Protein AF-A0A1F4F0L7-F1 (afdb_monomer)

Solvent-accessible surface area (backbone atoms only — not comparable to full-atom values): 4979 Å² total; per-residue (Å²): 85,56,56,59,37,71,47,69,46,30,28,31,64,33,51,36,42,37,37,26,71,36,45,22,47,33,41,94,92,46,76,45,38,49,82,36,74,51,74,43,60,55,68,44,66,49,47,37,31,22,34,87,81,3,23,40,66,56,72,49,66,82,49,80,45,41,31,58,44,97,86,72,49,48,18,34,96,87,67,46,60,30,60,86,75,48,54,75,74,80,111

Structure (mmCIF, N/CA/C/O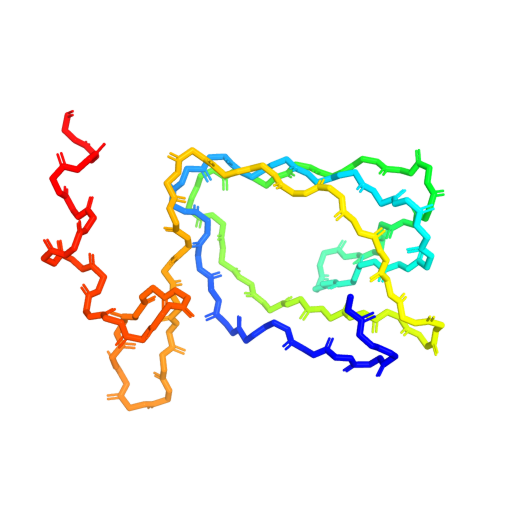 backbone):
data_AF-A0A1F4F0L7-F1
#
_entry.id   AF-A0A1F4F0L7-F1
#
loop_
_atom_site.group_PDB
_atom_site.id
_atom_site.type_symbol
_atom_site.label_atom_id
_atom_site.label_alt_id
_atom_site.label_comp_id
_atom_site.label_asym_id
_atom_site.label_entity_id
_atom_site.label_seq_id
_atom_site.pdbx_PDB_ins_code
_atom_site.Cartn_x
_atom_site.Cartn_y
_atom_site.Cartn_z
_atom_site.occupancy
_atom_site.B_iso_or_equiv
_atom_site.auth_seq_id
_atom_site.auth_comp_id
_atom_site.auth_asym_id
_atom_site.auth_atom_id
_atom_site.pdbx_PDB_model_num
ATOM 1 N N . MET A 1 1 ? -4.748 -4.635 8.277 1.00 96.62 1 MET A N 1
ATOM 2 C CA . MET A 1 1 ? -3.408 -4.378 8.845 1.00 96.62 1 MET A CA 1
ATOM 3 C C . MET A 1 1 ? -3.466 -4.519 10.362 1.00 96.62 1 MET A C 1
ATOM 5 O O . MET A 1 1 ? -4.375 -3.972 10.975 1.00 96.62 1 MET A O 1
ATOM 9 N N . ALA A 1 2 ? -2.529 -5.257 10.965 1.00 98.44 2 ALA A N 1
ATOM 10 C CA . ALA A 1 2 ? -2.410 -5.345 12.427 1.00 98.44 2 ALA A CA 1
ATOM 11 C C . ALA A 1 2 ? -1.937 -4.002 13.036 1.00 98.44 2 ALA A C 1
ATOM 13 O O . ALA A 1 2 ? -1.376 -3.188 12.297 1.00 98.44 2 ALA A O 1
ATOM 14 N N . PRO A 1 3 ? -2.125 -3.761 14.350 1.00 98.56 3 PRO A N 1
ATOM 15 C CA . PRO A 1 3 ? -1.578 -2.590 15.041 1.00 98.56 3 PRO A CA 1
ATOM 16 C C . PRO A 1 3 ? -0.104 -2.327 14.724 1.00 98.56 3 PRO A C 1
ATOM 18 O O . PRO A 1 3 ? 0.731 -3.221 14.862 1.00 98.56 3 PRO A O 1
ATOM 21 N N . GLY A 1 4 ? 0.212 -1.109 14.275 1.00 97.81 4 GLY A N 1
ATOM 22 C CA . GLY A 1 4 ? 1.580 -0.700 13.935 1.00 97.81 4 GLY A CA 1
ATOM 23 C C . GLY A 1 4 ? 2.206 -1.397 12.719 1.00 97.81 4 GLY A C 1
ATOM 24 O O . GLY A 1 4 ? 3.387 -1.177 12.446 1.00 97.81 4 GLY A O 1
ATOM 25 N N . ALA A 1 5 ? 1.462 -2.234 11.984 1.00 98.31 5 ALA A N 1
ATOM 26 C CA . ALA A 1 5 ? 1.972 -2.875 10.775 1.00 98.31 5 ALA A CA 1
ATOM 27 C C . ALA A 1 5 ? 2.406 -1.816 9.754 1.00 98.31 5 ALA A C 1
ATOM 29 O O . ALA A 1 5 ? 1.706 -0.824 9.551 1.00 98.31 5 ALA A O 1
ATOM 30 N N . LYS A 1 6 ? 3.544 -2.049 9.097 1.00 97.38 6 LYS A N 1
ATOM 31 C CA . LYS A 1 6 ? 4.122 -1.130 8.115 1.00 97.38 6 LYS A CA 1
ATOM 32 C C . LYS A 1 6 ? 4.002 -1.684 6.703 1.00 97.38 6 LYS A C 1
ATOM 34 O O . LYS A 1 6 ? 4.290 -2.855 6.466 1.00 97.38 6 LYS A O 1
ATOM 39 N N . LEU A 1 7 ? 3.618 -0.814 5.782 1.00 95.88 7 LEU A N 1
ATOM 40 C CA . LEU A 1 7 ? 3.788 -0.978 4.350 1.00 95.88 7 LEU A CA 1
ATOM 41 C C . LEU A 1 7 ? 5.084 -0.234 3.970 1.00 95.88 7 LEU A C 1
ATOM 43 O O . LEU A 1 7 ? 5.145 0.983 4.168 1.00 95.88 7 LEU A O 1
ATOM 47 N N . PRO A 1 8 ? 6.130 -0.948 3.514 1.00 96.25 8 PRO A N 1
ATOM 48 C CA . PRO A 1 8 ? 7.451 -0.362 3.278 1.00 96.25 8 PRO A CA 1
ATOM 49 C C . PRO A 1 8 ? 7.428 0.626 2.107 1.00 96.25 8 PRO A C 1
ATOM 51 O O . PRO A 1 8 ? 6.413 0.747 1.426 1.00 96.25 8 PRO A O 1
ATOM 54 N N . ASP A 1 9 ? 8.547 1.310 1.872 1.00 97.88 9 ASP A N 1
ATOM 55 C CA . ASP A 1 9 ? 8.708 2.307 0.810 1.00 97.88 9 ASP A CA 1
ATOM 56 C C . ASP A 1 9 ? 8.204 1.805 -0.552 1.00 97.88 9 ASP A C 1
ATOM 58 O O . ASP A 1 9 ? 8.665 0.790 -1.090 1.00 97.88 9 ASP A O 1
ATOM 62 N N . HIS A 1 10 ? 7.214 2.511 -1.090 1.00 98.19 10 HIS A N 1
ATOM 63 C CA . HIS A 1 10 ? 6.538 2.137 -2.321 1.00 98.19 10 HIS A CA 1
ATOM 64 C C . HIS A 1 10 ? 6.053 3.346 -3.104 1.00 98.19 10 HIS A C 1
ATOM 66 O O . HIS A 1 10 ? 5.730 4.387 -2.536 1.00 98.19 10 HIS A O 1
ATOM 72 N N . GLU A 1 11 ? 5.954 3.166 -4.418 1.00 97.94 11 GLU A N 1
ATOM 73 C CA . GLU A 1 11 ? 5.341 4.101 -5.353 1.00 97.94 11 GLU A CA 1
ATOM 74 C C . GLU A 1 11 ? 3.995 3.566 -5.848 1.00 97.94 11 GLU A C 1
ATOM 76 O O . GLU A 1 11 ? 3.880 2.415 -6.292 1.00 97.94 11 GLU A O 1
ATOM 81 N N . HIS A 1 12 ? 2.993 4.440 -5.818 1.00 97.38 12 HIS A N 1
ATOM 82 C CA . HIS A 1 12 ? 1.721 4.254 -6.506 1.00 97.38 12 HIS A CA 1
ATOM 83 C C . HIS A 1 12 ? 1.897 4.638 -7.968 1.00 97.38 12 HIS A C 1
ATOM 85 O O . HIS A 1 12 ? 1.928 5.816 -8.322 1.00 97.38 12 HIS A O 1
ATOM 91 N N . VAL A 1 13 ? 2.058 3.638 -8.831 1.00 96.81 13 VAL A N 1
ATOM 92 C CA . VAL A 1 13 ? 2.421 3.855 -10.242 1.00 96.81 13 VAL A CA 1
ATOM 93 C C . VAL A 1 13 ? 1.320 4.598 -11.004 1.00 96.81 13 VAL A C 1
ATOM 95 O O . VAL A 1 13 ? 1.598 5.457 -11.837 1.00 96.81 13 VAL A O 1
ATOM 98 N N . LEU A 1 14 ? 0.065 4.296 -10.675 1.00 96.12 14 LEU A N 1
ATOM 99 C CA . LEU A 1 14 ? -1.123 5.053 -11.064 1.00 96.12 14 LEU A CA 1
ATOM 100 C C . LEU A 1 14 ? -1.901 5.440 -9.796 1.00 96.12 14 LEU A C 1
ATOM 102 O O . LEU A 1 14 ? -1.402 5.261 -8.689 1.00 96.12 14 LEU A O 1
ATOM 106 N N . ILE A 1 15 ? -3.112 5.981 -9.940 1.00 96.44 15 ILE A N 1
ATOM 107 C CA . ILE A 1 15 ? -3.919 6.392 -8.785 1.00 96.44 15 ILE A CA 1
ATOM 108 C C . ILE A 1 15 ? -4.221 5.212 -7.840 1.00 96.44 15 ILE A C 1
ATOM 110 O O . ILE A 1 15 ? -4.672 4.149 -8.280 1.00 96.44 15 ILE A O 1
ATOM 114 N N . GLU A 1 16 ? -4.036 5.444 -6.540 1.00 96.81 16 GLU A N 1
ATOM 115 C CA . GLU A 1 16 ? -4.600 4.631 -5.455 1.00 96.81 16 GLU A CA 1
ATOM 116 C C . GLU A 1 16 ? -5.812 5.357 -4.865 1.00 96.81 16 GLU A C 1
ATOM 118 O O . GLU A 1 16 ? -5.800 6.578 -4.687 1.00 96.81 16 GLU A O 1
ATOM 123 N N . GLN A 1 17 ? -6.847 4.596 -4.521 1.00 97.81 17 GLN A N 1
ATOM 124 C CA . GLN A 1 17 ? -7.989 5.064 -3.742 1.00 97.81 17 GLN A CA 1
ATOM 125 C C . GLN A 1 17 ? -8.196 4.133 -2.552 1.00 97.81 17 GLN A C 1
ATOM 127 O O . GLN A 1 17 ? -8.359 2.928 -2.744 1.00 97.81 17 GLN A O 1
ATOM 132 N N . THR A 1 18 ? -8.236 4.689 -1.344 1.00 98.12 18 THR A N 1
ATOM 133 C CA . THR A 1 18 ? -8.362 3.912 -0.112 1.00 98.12 18 THR A CA 1
ATOM 134 C C . THR A 1 18 ? -9.439 4.495 0.791 1.00 98.12 18 THR A C 1
ATOM 136 O O . THR A 1 18 ? -9.413 5.671 1.151 1.00 98.12 18 THR A O 1
ATOM 139 N N . TYR A 1 19 ? -10.391 3.644 1.169 1.00 98.75 19 TYR A N 1
ATOM 140 C CA . TYR A 1 19 ? -11.416 3.937 2.164 1.00 98.75 19 TYR A CA 1
ATOM 141 C C . TYR A 1 19 ? -11.137 3.143 3.437 1.00 98.75 19 TYR A C 1
ATOM 143 O O . TYR A 1 19 ? -10.996 1.917 3.385 1.00 98.75 19 TYR A O 1
ATOM 151 N N . VAL A 1 20 ? -11.045 3.822 4.578 1.00 98.75 20 VAL A N 1
ATOM 152 C CA . VAL A 1 20 ? -10.748 3.169 5.858 1.00 98.75 20 VAL A CA 1
ATOM 153 C C . VAL A 1 20 ? -12.058 2.741 6.516 1.00 98.75 20 VAL A C 1
ATOM 155 O O . VAL A 1 20 ? -12.931 3.558 6.795 1.00 98.75 20 VAL A O 1
ATOM 158 N N . LEU A 1 21 ? -12.192 1.441 6.760 1.00 98.69 21 LEU A N 1
ATOM 159 C CA . LEU A 1 21 ? -13.360 0.820 7.386 1.00 98.69 21 LEU A CA 1
ATOM 160 C C . LEU A 1 21 ? -13.231 0.810 8.914 1.00 98.69 21 LEU A C 1
ATOM 162 O O . LEU A 1 21 ? -14.189 1.125 9.612 1.00 98.69 21 LEU A O 1
ATOM 166 N N . GLU A 1 22 ? -12.044 0.490 9.434 1.00 98.69 22 GLU A N 1
ATOM 167 C CA . GLU A 1 22 ? -11.744 0.470 10.871 1.00 98.69 22 GLU A CA 1
ATOM 168 C C . GLU A 1 22 ? -10.315 0.960 11.128 1.00 98.69 22 GLU A C 1
ATOM 170 O O . GLU A 1 22 ? -9.436 0.789 10.281 1.00 98.69 22 GLU A O 1
ATOM 175 N N . GLY A 1 23 ? -10.065 1.521 12.314 1.00 98.56 23 GLY A N 1
ATOM 176 C CA . GLY A 1 23 ? -8.736 1.991 12.716 1.00 98.56 23 GLY A CA 1
ATOM 177 C C . GLY A 1 23 ? -8.249 3.193 11.901 1.00 98.56 23 GLY A C 1
ATOM 178 O O . GLY A 1 23 ? -9.034 4.100 11.608 1.00 98.56 23 GLY A O 1
ATOM 179 N N . SER A 1 24 ? -6.955 3.218 11.566 1.00 98.69 24 SER A N 1
ATOM 180 C CA . SER A 1 24 ? -6.370 4.289 10.752 1.00 98.69 24 SER A CA 1
ATOM 181 C C . SER A 1 24 ? -5.175 3.855 9.901 1.00 98.69 24 SER A C 1
ATOM 183 O O . SER A 1 24 ? -4.448 2.912 10.230 1.00 98.69 24 SER A O 1
ATOM 185 N N . LEU A 1 25 ? -4.987 4.573 8.792 1.00 98.56 25 LEU A N 1
ATOM 186 C CA . LEU A 1 25 ? -3.832 4.509 7.903 1.00 98.56 25 LEU A CA 1
ATOM 187 C C . LEU A 1 25 ? -3.058 5.825 8.006 1.00 98.56 25 LEU A C 1
ATOM 189 O O . LEU A 1 25 ? -3.611 6.898 7.774 1.00 98.56 25 LEU A O 1
ATOM 193 N N . LEU A 1 26 ? -1.777 5.734 8.339 1.00 98.44 26 LEU A N 1
ATOM 194 C CA . LEU A 1 26 ? -0.884 6.866 8.534 1.00 98.44 26 LEU A CA 1
ATOM 195 C C . LEU A 1 26 ? 0.247 6.849 7.511 1.00 98.44 26 LEU A C 1
ATOM 197 O O . LEU A 1 26 ? 0.635 5.798 7.003 1.00 98.44 26 LEU A O 1
ATOM 201 N N . CYS A 1 27 ? 0.779 8.033 7.247 1.00 96.88 27 CYS A N 1
ATOM 202 C CA . CYS A 1 27 ? 1.899 8.312 6.355 1.00 96.88 27 CYS A CA 1
ATOM 203 C C . CYS A 1 27 ? 2.536 9.657 6.766 1.00 96.88 27 CYS A C 1
ATOM 205 O O . CYS A 1 27 ? 1.975 10.358 7.618 1.00 96.88 27 CYS A O 1
ATOM 207 N N . PRO A 1 28 ? 3.667 10.072 6.169 1.00 96.00 28 PRO A N 1
ATOM 208 C CA . PRO A 1 28 ? 4.244 11.393 6.422 1.00 96.00 28 PRO A CA 1
ATOM 209 C C . PRO A 1 28 ? 3.298 12.561 6.098 1.00 96.00 28 PRO A C 1
ATOM 211 O O . PRO A 1 28 ? 3.438 13.634 6.680 1.00 96.00 28 PRO A O 1
ATOM 214 N N . GLU A 1 29 ? 2.323 12.362 5.205 1.00 93.94 29 GLU A N 1
ATOM 215 C CA . GLU A 1 29 ? 1.346 13.389 4.831 1.00 93.94 29 GLU A CA 1
ATOM 216 C C . GLU A 1 29 ? 0.182 13.531 5.828 1.00 93.94 29 GLU A C 1
ATOM 218 O O . GLU A 1 29 ? -0.539 14.528 5.779 1.00 93.94 29 GLU A O 1
ATOM 223 N N . GLY A 1 30 ? -0.016 12.567 6.734 1.00 96.62 30 GLY A N 1
ATOM 224 C CA . GLY A 1 30 ? -1.079 12.612 7.738 1.00 96.62 30 GLY A CA 1
ATOM 225 C C . GLY A 1 30 ? -1.714 11.260 8.058 1.00 96.62 30 GLY A C 1
ATOM 226 O O . GLY A 1 30 ? -1.170 10.193 7.770 1.00 96.62 30 GLY A O 1
ATOM 227 N N . GLU A 1 31 ? -2.890 11.323 8.680 1.00 98.12 31 GLU A N 1
ATOM 228 C CA . GLU A 1 31 ? -3.681 10.173 9.122 1.00 98.12 31 GLU A CA 1
ATOM 229 C C . GLU A 1 31 ? -5.058 10.189 8.448 1.00 98.12 31 GLU A C 1
ATOM 231 O O . GLU A 1 31 ? -5.717 11.225 8.414 1.00 98.12 31 GLU A O 1
ATOM 236 N N . CYS A 1 32 ? -5.484 9.028 7.949 1.00 98.50 32 CYS A N 1
ATOM 237 C CA . CYS A 1 32 ? -6.821 8.757 7.427 1.00 98.50 32 CYS A CA 1
ATOM 238 C C . CYS A 1 32 ? -7.499 7.720 8.337 1.00 98.50 32 CYS A C 1
ATOM 240 O O . CYS A 1 32 ? -6.955 6.635 8.565 1.00 98.50 32 CYS A O 1
ATOM 242 N N . LYS A 1 33 ? -8.655 8.063 8.902 1.00 98.62 33 LYS A N 1
ATOM 243 C CA . LYS A 1 33 ? -9.371 7.307 9.941 1.00 98.62 33 LYS A CA 1
ATOM 244 C C . LYS A 1 33 ? -10.597 6.602 9.384 1.00 98.62 33 LYS A C 1
ATOM 246 O O . LYS A 1 33 ? -11.063 6.903 8.292 1.00 98.62 33 LYS A O 1
ATOM 251 N N . ALA A 1 34 ? -11.151 5.675 10.161 1.00 98.69 34 ALA A N 1
ATOM 252 C CA . ALA A 1 34 ? -12.408 5.009 9.836 1.00 98.69 34 ALA A CA 1
ATOM 253 C C . ALA A 1 34 ? -13.501 6.002 9.390 1.00 98.69 34 ALA A C 1
ATOM 255 O O . ALA A 1 34 ? -13.791 6.977 10.083 1.00 98.69 34 ALA A O 1
ATOM 256 N N . GLY A 1 35 ? -14.105 5.733 8.233 1.00 98.62 35 GLY A N 1
ATOM 257 C CA . GLY A 1 35 ? -15.094 6.601 7.596 1.00 98.62 35 GLY A CA 1
ATOM 258 C C . GLY A 1 35 ? -14.511 7.611 6.603 1.00 98.62 35 GLY A C 1
ATOM 259 O O . GLY A 1 35 ? -15.270 8.194 5.828 1.00 98.62 35 GLY A O 1
ATOM 260 N N . GLU A 1 36 ? -13.192 7.800 6.591 1.00 98.69 36 GLU A N 1
ATOM 261 C CA . GLU A 1 36 ? -12.500 8.737 5.711 1.00 98.69 36 GLU A CA 1
ATOM 262 C C . GLU A 1 36 ? -11.963 8.052 4.448 1.00 98.69 36 GLU A C 1
ATOM 264 O O . GLU A 1 36 ? -11.76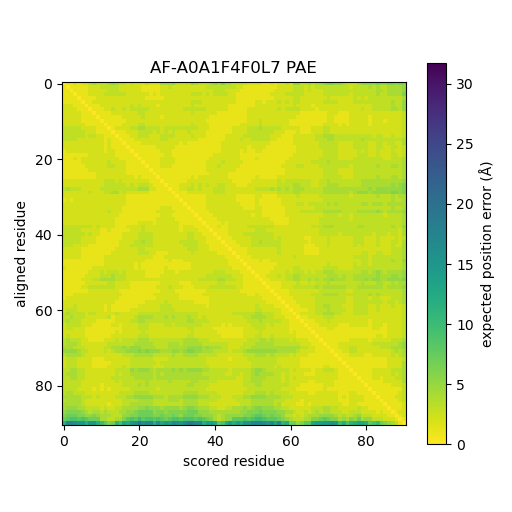0 6.834 4.367 1.00 98.69 36 GLU A O 1
ATOM 269 N N . PHE A 1 37 ? -11.746 8.881 3.432 1.00 98.12 37 PHE A N 1
ATOM 270 C CA . PHE A 1 37 ? -11.242 8.490 2.128 1.00 98.12 37 PHE A CA 1
ATOM 271 C C . PHE A 1 37 ? -9.959 9.255 1.825 1.00 98.12 37 PHE A C 1
ATOM 273 O O . PHE A 1 37 ? -9.907 10.476 1.972 1.00 98.12 37 PHE A O 1
ATOM 280 N N . VAL A 1 38 ? -8.949 8.544 1.332 1.00 97.25 38 VAL A N 1
ATOM 281 C CA . VAL A 1 38 ? -7.718 9.130 0.808 1.00 97.25 38 VAL A CA 1
ATOM 282 C C . VAL A 1 38 ? -7.469 8.606 -0.600 1.00 97.25 38 VAL A C 1
ATOM 284 O O . VAL A 1 38 ? -7.695 7.434 -0.894 1.00 97.25 38 VAL A O 1
ATOM 287 N N . TRP A 1 39 ? -6.983 9.476 -1.477 1.00 96.56 39 TRP A N 1
ATOM 288 C CA . TRP A 1 39 ? -6.486 9.089 -2.791 1.00 96.56 39 TRP A CA 1
ATOM 289 C C . TRP A 1 39 ? -5.046 9.562 -2.941 1.00 96.56 39 TRP A C 1
ATOM 291 O O . TRP A 1 39 ? -4.666 10.601 -2.395 1.00 96.56 39 TRP A O 1
ATOM 301 N N . ARG A 1 40 ? -4.242 8.791 -3.670 1.00 96.50 40 ARG A N 1
ATOM 302 C CA . ARG A 1 40 ? -2.841 9.111 -3.936 1.00 96.50 40 ARG A CA 1
ATOM 303 C C . ARG A 1 40 ? -2.622 9.268 -5.432 1.00 96.50 40 ARG A C 1
ATOM 305 O O . ARG A 1 40 ? -3.019 8.380 -6.188 1.00 96.50 40 ARG A O 1
ATOM 312 N N . PRO A 1 41 ? -2.033 10.388 -5.884 1.00 95.62 41 PRO A N 1
ATOM 313 C CA . PRO A 1 41 ? -1.777 10.591 -7.300 1.00 95.62 41 PRO A CA 1
ATOM 314 C C . PRO A 1 41 ? -0.729 9.601 -7.817 1.00 95.62 41 PRO A C 1
ATOM 316 O O . PRO A 1 41 ? 0.113 9.108 -7.061 1.00 95.62 41 PRO A O 1
ATOM 319 N N . ALA A 1 42 ? -0.756 9.364 -9.128 1.00 97.06 42 ALA A N 1
ATOM 320 C CA . ALA A 1 42 ? 0.274 8.600 -9.820 1.00 97.06 42 ALA A CA 1
ATOM 321 C C . ALA A 1 42 ? 1.675 9.178 -9.544 1.00 97.06 42 ALA A C 1
ATOM 323 O O . ALA A 1 42 ? 1.862 10.397 -9.551 1.00 97.06 42 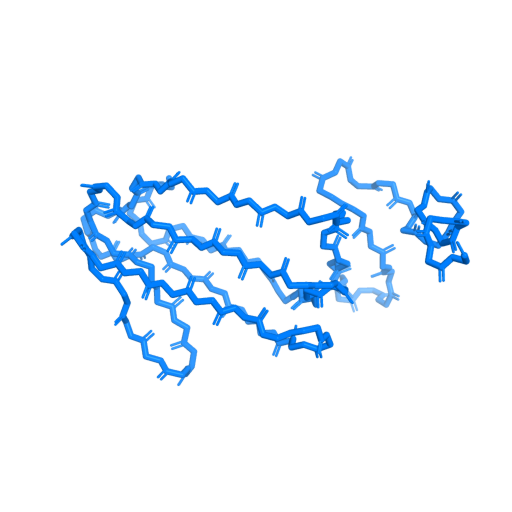ALA A O 1
ATOM 324 N N . GLY A 1 43 ? 2.647 8.301 -9.305 1.00 96.69 43 GLY A N 1
ATOM 325 C CA . GLY A 1 43 ? 4.033 8.645 -8.987 1.00 96.69 43 GLY A CA 1
ATOM 326 C C . GLY A 1 43 ? 4.275 9.063 -7.533 1.00 96.69 43 GLY A C 1
ATOM 327 O O . GLY A 1 43 ? 5.404 9.396 -7.182 1.00 96.69 43 GLY A O 1
ATOM 328 N N . SER A 1 44 ? 3.251 9.067 -6.673 1.00 96.69 44 SER A N 1
ATOM 329 C CA . SER A 1 44 ? 3.462 9.311 -5.242 1.00 96.69 44 SER A CA 1
ATOM 330 C C . SER A 1 44 ? 4.225 8.149 -4.604 1.00 96.69 44 SER A C 1
ATOM 332 O O . SER A 1 44 ? 3.874 6.986 -4.805 1.00 96.69 44 SER A O 1
ATOM 334 N N . ARG A 1 45 ? 5.270 8.476 -3.835 1.00 97.38 45 ARG A N 1
ATOM 335 C CA . ARG A 1 45 ? 6.135 7.515 -3.146 1.00 97.38 45 ARG A CA 1
ATOM 336 C C . ARG A 1 45 ? 6.230 7.843 -1.668 1.00 97.38 45 ARG A C 1
ATOM 338 O O . ARG A 1 45 ? 6.503 8.986 -1.312 1.00 97.38 45 ARG A O 1
ATOM 345 N N . HIS A 1 46 ? 6.012 6.840 -0.829 1.00 97.31 46 HIS A N 1
ATOM 346 C CA . HIS A 1 46 ? 5.951 6.991 0.623 1.00 97.31 46 HIS A CA 1
ATOM 347 C C . HIS A 1 46 ? 6.045 5.639 1.339 1.00 97.31 46 HIS A C 1
ATOM 349 O O . HIS A 1 46 ? 5.969 4.571 0.732 1.00 97.31 46 HIS A O 1
ATOM 355 N N . GLU A 1 47 ? 6.151 5.705 2.660 1.00 97.44 47 GLU A N 1
ATOM 356 C CA . GLU A 1 47 ? 5.845 4.592 3.554 1.00 97.44 47 GLU A CA 1
ATOM 357 C C . GLU A 1 47 ? 4.484 4.838 4.206 1.00 97.44 47 GLU A C 1
ATOM 359 O O . GLU A 1 47 ? 4.101 5.985 4.450 1.00 97.44 47 GLU A O 1
ATOM 364 N N . ALA A 1 48 ? 3.777 3.765 4.550 1.00 97.75 48 ALA A N 1
ATOM 365 C CA . ALA A 1 48 ? 2.515 3.867 5.273 1.00 97.75 48 ALA A CA 1
ATOM 366 C C . ALA A 1 48 ? 2.458 2.862 6.424 1.00 97.75 48 ALA A C 1
ATOM 368 O O . ALA A 1 48 ? 3.136 1.835 6.413 1.00 97.75 48 ALA A O 1
ATOM 369 N N . TRP A 1 49 ? 1.656 3.139 7.445 1.00 98.50 49 TRP A N 1
ATOM 370 C CA . TRP A 1 49 ? 1.518 2.247 8.592 1.00 98.50 49 TRP A CA 1
ATOM 371 C C . TRP A 1 49 ? 0.138 2.329 9.225 1.00 98.50 49 TRP A C 1
ATOM 373 O O . TRP A 1 49 ? -0.570 3.324 9.105 1.00 98.50 49 TRP A O 1
ATOM 383 N N . ALA A 1 50 ? -0.249 1.259 9.907 1.00 98.62 50 ALA A N 1
ATOM 384 C CA . ALA A 1 50 ? -1.483 1.230 10.672 1.00 98.62 50 ALA A CA 1
ATOM 385 C C . ALA A 1 50 ? -1.311 1.932 12.023 1.00 98.62 50 ALA A C 1
ATOM 387 O O . ALA A 1 50 ? -0.249 1.855 12.649 1.00 98.62 50 ALA A O 1
ATOM 388 N N . GLY A 1 51 ? -2.382 2.567 12.49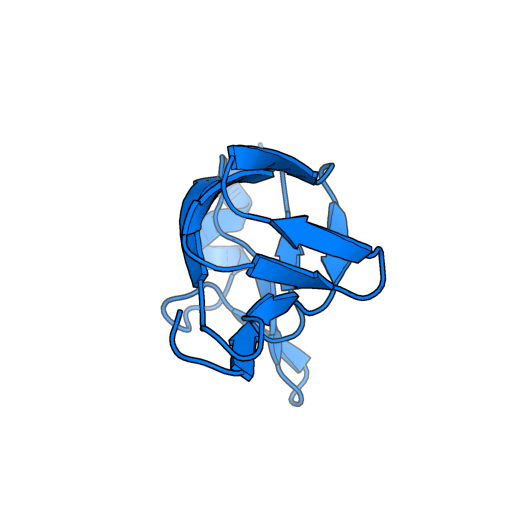4 1.00 98.06 51 GLY A N 1
ATOM 389 C CA . GLY A 1 51 ? -2.424 3.185 13.814 1.00 98.06 51 GLY A CA 1
ATOM 390 C C . GLY A 1 51 ? -2.322 2.180 14.972 1.00 98.06 51 GLY A C 1
ATOM 391 O O . GLY A 1 51 ? -2.246 0.961 14.762 1.00 98.06 51 GLY A O 1
ATOM 392 N N . PRO A 1 52 ? -2.354 2.667 16.226 1.00 97.81 52 PRO A N 1
ATOM 393 C CA . PRO A 1 52 ? -2.264 1.827 17.423 1.00 97.81 52 PRO A CA 1
ATOM 394 C C . PRO A 1 52 ? -3.382 0.784 17.546 1.00 97.81 52 PRO A C 1
ATOM 396 O O . PRO A 1 52 ? -3.189 -0.242 18.189 1.00 97.81 52 PRO A O 1
ATOM 399 N N . GLN A 1 53 ? -4.546 1.026 16.937 1.00 97.94 53 GLN A N 1
ATOM 400 C CA . GLN A 1 53 ? -5.666 0.079 16.903 1.00 97.94 53 GLN A CA 1
ATOM 401 C C . GLN A 1 53 ? -5.650 -0.834 15.662 1.00 97.94 53 GLN A C 1
ATOM 403 O O . GLN A 1 53 ? -6.544 -1.658 15.495 1.00 97.94 53 GLN A O 1
ATOM 408 N N . GLY A 1 54 ? -4.641 -0.722 14.794 1.00 98.62 54 GLY A N 1
ATOM 409 C CA . GLY A 1 54 ? -4.621 -1.383 13.490 1.00 98.62 54 GLY A CA 1
ATOM 410 C C . GLY A 1 54 ? -5.418 -0.612 12.441 1.00 98.62 54 GLY A C 1
ATOM 411 O O . GLY A 1 54 ? -5.713 0.571 12.607 1.00 98.62 54 GLY A O 1
ATOM 412 N N . GLY A 1 55 ? -5.733 -1.285 11.336 1.00 98.12 55 GLY A N 1
ATOM 413 C CA . GLY A 1 55 ? -6.523 -0.695 10.261 1.00 98.12 55 GLY A CA 1
ATOM 414 C C . GLY A 1 55 ? -7.145 -1.748 9.354 1.00 98.12 55 GLY A C 1
ATOM 415 O O . GLY A 1 55 ? -6.462 -2.683 8.930 1.00 98.12 55 GLY A O 1
ATOM 416 N N . LEU A 1 56 ? -8.425 -1.599 9.035 1.00 98.56 56 LEU A N 1
ATOM 417 C CA . LEU A 1 56 ? -9.109 -2.343 7.980 1.00 98.56 56 LEU A CA 1
ATOM 418 C C . LEU A 1 56 ? -9.491 -1.345 6.894 1.00 98.56 56 LEU A C 1
ATOM 420 O O . LEU A 1 56 ? -10.125 -0.337 7.188 1.00 98.56 56 LEU A O 1
ATOM 424 N N . MET A 1 57 ? -9.093 -1.595 5.651 1.00 98.19 57 MET A N 1
ATOM 425 C CA . MET A 1 57 ? -9.306 -0.655 4.551 1.00 98.19 57 MET A CA 1
ATOM 426 C C . MET A 1 57 ? -9.710 -1.399 3.280 1.00 98.19 57 MET A C 1
ATOM 428 O O . MET A 1 57 ? -9.286 -2.535 3.063 1.00 98.19 57 MET A O 1
ATOM 432 N N . LEU A 1 58 ? -10.485 -0.732 2.428 1.00 98.38 58 LEU A N 1
ATOM 433 C CA . LEU A 1 58 ? -10.680 -1.110 1.033 1.00 98.38 58 LEU A CA 1
ATOM 434 C C . LEU A 1 58 ? -9.772 -0.228 0.177 1.00 98.38 58 LEU A C 1
ATOM 436 O O . LEU A 1 58 ? -10.007 0.975 0.079 1.00 98.38 58 LEU A O 1
ATOM 440 N N . ALA A 1 59 ? -8.752 -0.831 -0.429 1.00 96.69 59 ALA A N 1
ATOM 441 C CA . ALA A 1 59 ? -7.796 -0.147 -1.291 1.00 96.69 59 ALA A CA 1
ATOM 442 C C . ALA A 1 59 ? -7.932 -0.645 -2.734 1.00 96.69 59 ALA A C 1
ATOM 444 O O . ALA A 1 59 ? -8.014 -1.850 -2.985 1.00 96.69 59 ALA A O 1
ATOM 445 N N . MET A 1 60 ? -7.976 0.288 -3.680 1.00 97.19 60 MET A N 1
ATOM 446 C CA . MET A 1 60 ? -8.143 0.032 -5.107 1.00 97.19 60 MET A CA 1
ATOM 447 C C . MET A 1 60 ? -6.952 0.607 -5.866 1.00 97.19 60 MET A C 1
ATOM 449 O O . MET A 1 60 ? -6.652 1.797 -5.764 1.00 97.19 60 MET A O 1
ATOM 453 N N . PHE A 1 61 ? -6.311 -0.252 -6.656 1.00 95.06 61 PHE A N 1
ATOM 454 C CA . PHE A 1 61 ? -5.126 0.063 -7.448 1.00 95.06 61 PHE A CA 1
ATOM 455 C C . PHE A 1 61 ? -5.413 -0.235 -8.917 1.00 95.06 61 PHE A C 1
ATOM 457 O O . PHE A 1 61 ? -5.975 -1.283 -9.238 1.00 95.06 61 PHE A O 1
ATOM 464 N N . GLN A 1 62 ? -5.008 0.658 -9.820 1.00 93.94 62 GLN A N 1
ATOM 465 C CA . GLN A 1 62 ? -5.096 0.387 -11.262 1.00 93.94 62 GLN A CA 1
ATOM 466 C C . GLN A 1 62 ? -3.968 -0.534 -11.744 1.00 93.94 62 GLN A C 1
ATOM 468 O O . GLN A 1 62 ? -4.172 -1.368 -12.623 1.00 93.94 62 GLN A O 1
ATOM 473 N N . VAL A 1 63 ? -2.781 -0.385 -11.156 1.00 94.81 63 VAL A N 1
ATOM 474 C CA . VAL A 1 63 ? -1.590 -1.206 -11.397 1.00 94.81 63 VAL A CA 1
ATOM 475 C C . VAL A 1 63 ? -0.929 -1.456 -10.038 1.00 94.81 63 VAL A C 1
ATOM 477 O O . VAL A 1 63 ? -0.951 -0.550 -9.202 1.00 94.81 63 VAL A O 1
ATOM 480 N N . PRO A 1 64 ? -0.355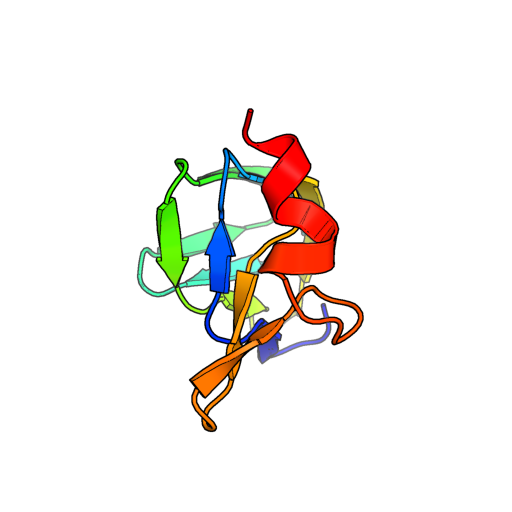 -2.646 -9.782 1.00 95.50 64 PRO A N 1
ATOM 481 C CA . PRO A 1 64 ? 0.329 -2.922 -8.524 1.00 95.50 64 PRO A CA 1
ATOM 482 C C . PRO A 1 64 ? 1.438 -1.920 -8.202 1.00 95.50 64 PRO A C 1
ATOM 484 O O . PRO A 1 64 ? 2.197 -1.512 -9.084 1.00 95.50 64 PRO A O 1
ATOM 487 N N . ASN A 1 65 ? 1.566 -1.592 -6.918 1.00 97.12 65 ASN A N 1
ATOM 488 C CA . ASN A 1 65 ? 2.629 -0.729 -6.413 1.00 97.12 65 ASN A CA 1
ATOM 489 C C . ASN A 1 65 ? 4.014 -1.288 -6.732 1.00 97.12 65 ASN A C 1
ATOM 491 O O . ASN A 1 65 ? 4.217 -2.506 -6.793 1.00 97.12 65 ASN A O 1
ATOM 495 N N . ARG A 1 66 ? 4.972 -0.375 -6.882 1.00 97.88 66 ARG A N 1
ATOM 496 C CA . ARG A 1 66 ? 6.396 -0.695 -6.972 1.00 97.88 66 ARG A CA 1
ATOM 497 C C . ARG A 1 66 ? 7.020 -0.493 -5.601 1.00 97.88 66 ARG A C 1
ATOM 499 O O . ARG A 1 66 ? 7.054 0.629 -5.108 1.00 97.88 66 ARG A O 1
ATOM 506 N N . PHE A 1 67 ? 7.490 -1.568 -4.984 1.00 98.12 67 PHE A N 1
ATOM 507 C CA . PHE A 1 67 ? 8.169 -1.540 -3.691 1.00 98.12 67 PHE A CA 1
ATOM 508 C C . PHE A 1 67 ? 9.673 -1.408 -3.891 1.00 98.12 67 PHE A C 1
ATOM 510 O O . PHE A 1 67 ? 10.239 -2.141 -4.702 1.00 98.12 67 PHE A O 1
ATOM 517 N N . PHE A 1 68 ? 10.321 -0.517 -3.142 1.00 98.19 68 PHE A N 1
ATOM 518 C CA . PHE A 1 68 ? 11.761 -0.280 -3.232 1.00 98.19 68 PHE A CA 1
ATOM 519 C C . PHE A 1 68 ? 12.480 -0.993 -2.092 1.00 98.19 68 PHE A C 1
ATOM 521 O O . PHE A 1 68 ? 12.352 -0.638 -0.922 1.00 98.19 68 PHE A O 1
ATOM 528 N N . GLN A 1 69 ? 13.239 -2.026 -2.439 1.00 96.69 69 GLN A N 1
ATOM 529 C CA . GLN A 1 69 ? 13.996 -2.815 -1.478 1.00 96.69 69 GLN A CA 1
ATOM 530 C C . GLN A 1 69 ? 15.313 -2.109 -1.103 1.00 96.69 69 GLN A C 1
ATOM 532 O O . GLN A 1 69 ? 15.894 -1.408 -1.937 1.00 96.69 69 GLN A O 1
ATOM 537 N N . PRO A 1 70 ? 15.860 -2.338 0.108 1.00 95.38 70 PRO A N 1
ATOM 538 C CA . PRO A 1 70 ? 17.142 -1.755 0.521 1.00 95.38 70 PRO A CA 1
ATOM 539 C C . PRO A 1 70 ? 18.335 -2.141 -0.369 1.00 95.38 70 PRO A C 1
ATOM 541 O O . PRO A 1 70 ? 19.331 -1.425 -0.410 1.00 95.38 70 PRO A O 1
ATOM 544 N N . ASP A 1 71 ? 18.241 -3.269 -1.079 1.00 96.19 71 ASP A N 1
ATOM 545 C CA . ASP A 1 71 ? 19.255 -3.760 -2.021 1.00 96.19 71 ASP A CA 1
ATOM 546 C C . ASP A 1 71 ? 19.114 -3.164 -3.437 1.00 96.19 71 ASP A C 1
ATOM 548 O O . ASP A 1 71 ? 19.836 -3.556 -4.353 1.00 96.19 71 ASP A O 1
ATOM 552 N N . GLY A 1 72 ? 18.196 -2.210 -3.623 1.00 96.19 72 GLY A N 1
ATOM 553 C CA . GLY A 1 72 ? 17.938 -1.542 -4.896 1.00 96.19 72 GLY A CA 1
ATOM 554 C C . GLY A 1 72 ? 16.994 -2.299 -5.829 1.00 96.19 72 GLY A C 1
ATOM 555 O O . GLY A 1 72 ? 16.707 -1.797 -6.916 1.00 96.19 72 GLY A O 1
ATOM 556 N N . ARG A 1 73 ? 16.490 -3.479 -5.440 1.00 97.31 73 ARG A N 1
ATOM 557 C CA . ARG A 1 73 ? 15.452 -4.164 -6.218 1.00 97.31 73 ARG A CA 1
ATOM 558 C C . ARG A 1 73 ? 14.122 -3.438 -6.123 1.00 97.31 73 ARG A C 1
ATOM 560 O O . ARG A 1 73 ? 13.782 -2.816 -5.120 1.00 97.31 73 ARG A O 1
ATOM 567 N N . GLU A 1 74 ? 13.339 -3.593 -7.177 1.00 98.12 74 GLU A N 1
ATOM 568 C CA . GLU A 1 74 ? 12.004 -3.031 -7.278 1.00 98.12 74 GLU A CA 1
ATOM 569 C C . GLU A 1 74 ? 11.020 -4.158 -7.545 1.00 98.12 74 GLU A C 1
ATOM 571 O O . GLU A 1 74 ? 11.056 -4.793 -8.605 1.00 98.12 74 GLU A O 1
ATOM 576 N N . THR A 1 75 ? 10.149 -4.415 -6.579 1.00 98.31 75 THR A N 1
ATOM 577 C CA . THR A 1 75 ? 9.289 -5.597 -6.593 1.00 98.31 75 THR A CA 1
ATOM 578 C C . THR A 1 75 ? 7.814 -5.234 -6.588 1.00 98.31 75 THR A C 1
ATOM 580 O O . THR A 1 75 ? 7.433 -4.152 -6.147 1.00 98.31 75 THR A O 1
ATOM 583 N N . ASP A 1 76 ? 6.961 -6.144 -7.048 1.00 96.81 76 ASP A N 1
ATOM 584 C CA . ASP A 1 76 ? 5.540 -6.116 -6.697 1.00 96.81 76 ASP A CA 1
ATOM 585 C C . ASP A 1 76 ? 5.294 -6.698 -5.287 1.00 96.81 76 ASP A C 1
ATOM 587 O O . ASP A 1 76 ? 6.227 -7.086 -4.577 1.00 96.81 76 ASP A O 1
ATOM 591 N N . PHE A 1 77 ? 4.027 -6.755 -4.863 1.00 93.06 77 PHE A N 1
ATOM 592 C CA . PHE A 1 77 ? 3.632 -7.280 -3.548 1.00 93.06 77 PHE A CA 1
ATOM 593 C C . PHE A 1 77 ? 3.845 -8.797 -3.387 1.00 93.06 77 PHE A C 1
ATOM 595 O O . PHE A 1 77 ? 3.766 -9.304 -2.269 1.00 93.06 77 PHE A O 1
ATOM 602 N N . LEU A 1 78 ? 4.096 -9.525 -4.481 1.00 95.50 78 LEU A N 1
ATOM 603 C CA . LEU A 1 78 ? 4.429 -10.952 -4.472 1.00 95.50 78 LEU A CA 1
ATOM 604 C C . LEU A 1 78 ? 5.949 -11.187 -4.469 1.00 95.50 78 LEU A C 1
ATOM 606 O O . LEU A 1 78 ? 6.385 -12.329 -4.345 1.00 95.50 78 LEU A O 1
ATOM 610 N N . GLY A 1 79 ? 6.752 -10.124 -4.586 1.00 95.81 79 GLY A N 1
ATOM 611 C CA . GLY A 1 79 ? 8.211 -10.193 -4.626 1.00 95.81 79 GLY A CA 1
ATOM 612 C C . GLY A 1 79 ? 8.799 -10.408 -6.024 1.00 95.81 79 GLY A C 1
ATOM 613 O O . GLY A 1 79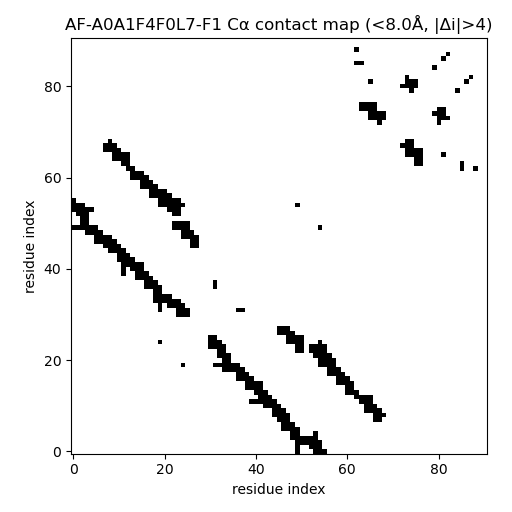 ? 10.002 -10.644 -6.128 1.00 95.81 79 GLY A O 1
ATOM 614 N N . ASN A 1 80 ? 7.998 -10.323 -7.091 1.00 97.50 80 ASN A N 1
ATOM 615 C CA . ASN A 1 80 ? 8.505 -10.417 -8.462 1.00 97.50 80 ASN A CA 1
ATOM 616 C C . ASN A 1 80 ? 9.150 -9.100 -8.893 1.00 97.50 80 ASN A C 1
ATOM 618 O O . ASN A 1 80 ? 8.693 -8.035 -8.476 1.00 97.50 80 ASN A O 1
ATOM 622 N N . ASP A 1 81 ? 10.126 -9.155 -9.804 1.00 98.00 81 ASP A N 1
ATOM 623 C CA . ASP A 1 81 ? 10.673 -7.955 -10.443 1.00 98.00 81 ASP A CA 1
ATOM 624 C C . ASP A 1 81 ? 9.560 -7.159 -11.137 1.00 98.00 81 ASP A C 1
ATOM 626 O O . ASP A 1 81 ? 8.870 -7.650 -12.039 1.00 98.00 81 ASP A O 1
ATOM 630 N N . TRP A 1 82 ? 9.397 -5.899 -10.737 1.00 97.69 82 TRP A N 1
ATOM 631 C CA . TRP A 1 82 ? 8.218 -5.119 -11.102 1.00 97.69 82 TRP A CA 1
ATOM 632 C C . TRP A 1 82 ? 8.144 -4.837 -12.610 1.00 97.69 82 TRP A C 1
ATOM 634 O O . TRP A 1 82 ? 7.108 -5.025 -13.249 1.00 97.69 82 TRP A O 1
ATOM 644 N N . LYS A 1 83 ? 9.265 -4.415 -13.211 1.00 95.94 83 LYS A N 1
ATOM 645 C CA . LYS A 1 83 ? 9.336 -4.006 -14.625 1.00 95.94 83 LYS A CA 1
ATOM 646 C C . LYS A 1 83 ? 8.918 -5.109 -15.610 1.00 95.94 83 LYS A C 1
ATOM 648 O O . LYS A 1 83 ? 8.082 -4.811 -16.465 1.00 95.94 83 LYS A O 1
ATOM 653 N N . PRO A 1 84 ? 9.456 -6.343 -15.553 1.00 97.12 84 PRO A N 1
ATOM 654 C CA . PRO A 1 84 ? 9.008 -7.411 -16.445 1.00 97.12 84 PRO A CA 1
ATOM 655 C C . PRO A 1 84 ? 7.572 -7.870 -16.154 1.00 97.12 84 PRO A C 1
ATOM 657 O O . PRO A 1 84 ? 6.860 -8.206 -17.098 1.00 97.12 84 PRO A O 1
ATOM 660 N N . ALA A 1 85 ? 7.124 -7.847 -14.893 1.00 96.75 85 ALA A N 1
ATOM 661 C CA . ALA A 1 85 ? 5.777 -8.281 -14.524 1.00 96.75 85 ALA A CA 1
ATOM 662 C C . ALA A 1 85 ? 4.681 -7.294 -14.978 1.00 96.75 85 ALA A C 1
ATOM 664 O O . ALA A 1 85 ? 3.650 -7.709 -15.512 1.00 96.75 85 ALA A O 1
ATOM 665 N N . TRP A 1 86 ? 4.916 -5.986 -14.821 1.00 95.88 86 TRP A N 1
ATOM 666 C CA . TRP A 1 86 ? 3.865 -4.965 -14.930 1.00 95.88 86 TRP A CA 1
ATOM 667 C C . TRP A 1 86 ? 4.171 -3.826 -15.904 1.00 95.88 86 TRP A C 1
ATOM 669 O O . TRP A 1 86 ? 3.249 -3.145 -16.347 1.00 95.88 86 TRP A O 1
ATOM 679 N N . GLY A 1 87 ? 5.423 -3.638 -16.332 1.00 93.75 87 GLY A N 1
ATOM 680 C CA . GLY A 1 87 ? 5.822 -2.489 -17.156 1.00 93.75 87 GLY A CA 1
ATOM 681 C C . GLY A 1 87 ? 5.119 -2.392 -18.517 1.00 93.75 87 GLY A C 1
ATOM 682 O O . GLY A 1 87 ? 4.998 -1.304 -19.074 1.00 93.75 87 GLY A O 1
ATOM 683 N N . SER A 1 88 ? 4.609 -3.505 -19.056 1.00 94.19 88 SER A N 1
ATOM 684 C CA . SER A 1 88 ? 3.807 -3.504 -20.290 1.00 94.19 88 SER A CA 1
ATOM 685 C C . SER A 1 88 ? 2.395 -2.932 -20.115 1.00 94.19 88 SER A C 1
ATOM 687 O O . SER A 1 88 ? 1.778 -2.571 -21.110 1.00 94.19 88 SER A O 1
ATOM 689 N N . LYS A 1 89 ? 1.891 -2.832 -18.877 1.00 90.94 89 LYS A N 1
ATOM 690 C CA . LYS A 1 89 ? 0.549 -2.321 -18.549 1.00 90.94 89 LYS A CA 1
ATOM 691 C C . LYS A 1 89 ? 0.464 -0.794 -18.513 1.00 90.94 89 LYS A C 1
ATOM 693 O O . LYS A 1 89 ? -0.630 -0.263 -18.389 1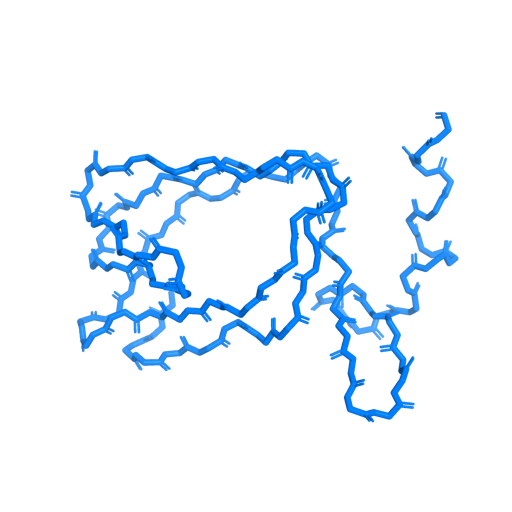.00 90.94 89 LYS A O 1
ATOM 698 N N . LEU A 1 90 ? 1.602 -0.107 -18.618 1.00 87.50 90 LEU A N 1
ATO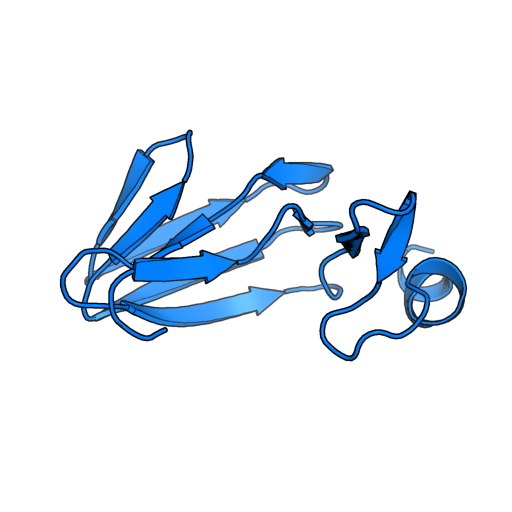M 699 C CA . LEU A 1 90 ? 1.691 1.357 -18.668 1.00 87.50 90 LEU A CA 1
ATOM 700 C C . LEU A 1 90 ? 1.697 1.922 -20.100 1.00 87.50 90 LEU A C 1
ATOM 702 O O . LEU A 1 90 ? 1.970 3.107 -20.279 1.00 87.50 90 LEU A O 1
ATOM 706 N N . LYS A 1 91 ? 1.480 1.075 -21.110 1.00 71.56 91 LYS A N 1
ATOM 707 C CA . LYS A 1 91 ? 1.464 1.451 -22.528 1.00 71.56 91 LYS A CA 1
ATOM 708 C C . LYS A 1 91 ? 0.048 1.597 -23.055 1.00 71.56 91 LYS A C 1
ATOM 710 O O . LYS A 1 91 ? -0.808 0.791 -22.632 1.00 71.56 91 LYS A O 1
#

Sequence (91 aa):
MAPGAKLPDHEHVLIEQTYVLEGSLLCPEGECKAGEFVWRPAGSRHEAWAGPQGGLMLAMFQVPNRFFQPDGRETDFLGNDWKPAWGSKLK

pLDDT: mean 96.75, std 3.19, range [71.56, 98.75]

Nearest PDB structures (foldseek):
  2q1z-assembly2_D  TM=8.771E-01  e=2.269E-03  Cereibacter sphaeroides 2.4.1
  2q1z-assembly1_B  TM=8.709E-01  e=8.020E-03  Cereibacter sphaeroides 2.4.1
  4oi1-assembly1_A  TM=7.434E-01  e=1.393E-01  Caenorhabditis elegans
  3o14-assembly2_B  TM=5.786E-01  e=5.184E-02  Marinobacter nauticus VT8
  2qdr-assembly1_A  TM=4.284E-01  e=4.645E-02  Nostoc punctiforme PCC 73102

Secondary structure (DSSP, 8-state):
--TT-EEEEEEESS-EEEEEEEEEEEETTEEEETT-EEEE-TTEEEEEEEEEEEEEEEEEESS--EEE-TTS-EE-TTS-BHHHHHGGGG-

Foldseek 3Di:
DAFFDKDAKWFQQAKKKKAWQAFWKAWPVGIAHHRGIDMDHHGDITMMTTHRRGTDMDMDHPFFIWHQDPVRATAGPVRHRRCVVTVVVVD

Radius of gyration: 13.33 Å; Cα contacts (8 Å, |Δi|>4): 213; chains: 1; bounding box: 34×24×40 Å

Mean predicted a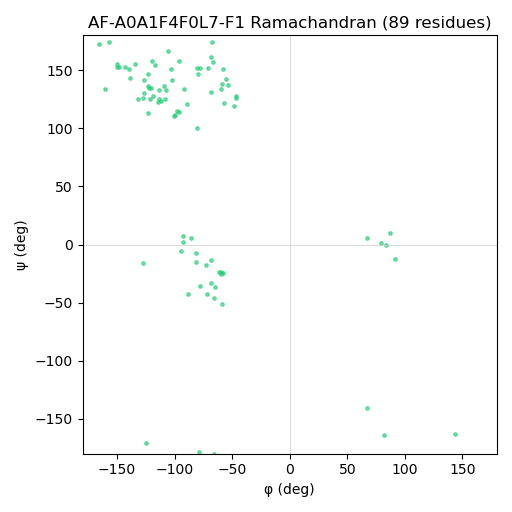ligned error: 2.41 Å